Protein AF-X1D266-F1 (afdb_monomer_lite)

pLDDT: mean 90.54, std 11.39, range [48.31, 97.88]

Secondary structure (DSSP, 8-state):
---------EEEE--TTSTTEEEEEETTEEEEEEE-S-TTSPPPEEEEETTT--EE--EEEEEETTEEEEEEEB---TTSEEEEE-

Organism: NCBI:txid412755

Radius of gyration: 13.6 Å; chains: 1; bounding box: 26×28×47 Å

Sequence (86 aa):
VKGWQPLLSFNVDLDSTIGSVSRAVAGGRTTFTITHNLNTLDLIVQVFRLSDGRGINWRIDRTGVNTIEASRAGTVADGLFRILIK

Foldseek 3Di:
DPDPDPPQKDKDFQACPDPQWHWDDDPQKIKIKGFADPFPDDKDKWKAFPVPRDTDDFDWDDPDRGIIMTMDGHDDHGPTMMMMID

Structure (mmCIF, N/CA/C/O backbone):
data_AF-X1D266-F1
#
_entry.id   AF-X1D266-F1
#
loop_
_atom_site.group_PDB
_atom_site.id
_atom_site.type_symbol
_atom_site.label_atom_id
_atom_site.label_alt_id
_atom_site.label_comp_id
_atom_site.label_asym_id
_atom_site.label_entity_id
_atom_site.label_seq_id
_atom_site.pdbx_PDB_ins_code
_atom_site.Cartn_x
_atom_site.Cartn_y
_atom_site.Cartn_z
_atom_site.occupancy
_atom_site.B_iso_or_equiv
_atom_site.auth_seq_id
_atom_site.auth_comp_id
_atom_site.auth_asym_id
_atom_site.auth_atom_id
_atom_site.pdbx_PDB_model_num
ATOM 1 N N . VAL A 1 1 ? -3.322 18.973 33.474 1.00 48.66 1 VAL A N 1
ATOM 2 C CA . VAL A 1 1 ? -2.584 17.804 32.935 1.00 48.66 1 VAL A CA 1
ATOM 3 C C . VAL A 1 1 ? -2.502 17.959 31.426 1.00 48.66 1 VAL A C 1
ATOM 5 O O . VAL A 1 1 ? -3.542 18.012 30.785 1.00 48.66 1 VAL A O 1
ATOM 8 N N . LYS A 1 2 ? -1.301 18.145 30.866 1.00 48.31 2 LYS A N 1
ATOM 9 C CA . LYS A 1 2 ? -1.091 18.190 29.412 1.00 48.31 2 LYS A CA 1
ATOM 10 C C . LYS A 1 2 ? -1.324 16.770 28.899 1.00 48.31 2 LYS A C 1
ATOM 12 O O . LYS A 1 2 ? -0.510 15.895 29.173 1.00 48.31 2 LYS A O 1
ATOM 17 N N . GLY A 1 3 ? -2.487 16.534 28.294 1.00 53.66 3 GLY A N 1
ATOM 18 C CA . GLY A 1 3 ? -2.869 15.219 27.795 1.00 53.66 3 GLY A CA 1
ATOM 19 C C . GLY A 1 3 ? -1.805 14.702 26.835 1.00 53.66 3 GLY A C 1
ATOM 20 O O . GLY A 1 3 ? -1.456 15.380 25.870 1.00 53.66 3 GLY A O 1
ATOM 21 N N . TRP A 1 4 ? -1.270 13.521 27.127 1.00 55.94 4 TRP A N 1
ATOM 22 C CA . TRP A 1 4 ? -0.550 12.737 26.137 1.00 55.94 4 TRP A CA 1
ATOM 23 C C . TRP A 1 4 ? -1.538 12.431 25.015 1.00 55.94 4 TRP A C 1
ATOM 25 O O . TRP A 1 4 ? -2.480 11.669 25.216 1.00 55.94 4 TRP A O 1
ATOM 35 N N . GLN A 1 5 ? -1.363 13.058 23.856 1.00 60.97 5 GLN A N 1
ATOM 36 C CA . GLN A 1 5 ? -1.987 12.546 22.647 1.00 60.97 5 GLN A CA 1
ATOM 37 C C . GLN A 1 5 ? -1.053 11.461 22.107 1.00 60.97 5 GLN A C 1
ATOM 39 O O . GLN A 1 5 ? 0.123 11.759 21.878 1.00 60.97 5 GLN A O 1
ATOM 44 N N . PRO A 1 6 ? -1.516 10.207 21.957 1.00 60.00 6 PRO A N 1
ATOM 45 C CA . PRO A 1 6 ? -0.737 9.213 21.243 1.00 60.00 6 PRO A CA 1
ATOM 46 C C . PRO A 1 6 ? -0.430 9.768 19.852 1.00 60.00 6 PRO A C 1
ATOM 48 O O . PRO A 1 6 ? -1.281 10.409 19.234 1.00 60.00 6 PRO A O 1
ATOM 51 N N . LEU A 1 7 ? 0.788 9.544 19.361 1.00 59.25 7 LEU A N 1
ATOM 52 C CA . LEU A 1 7 ? 1.105 9.792 17.960 1.00 59.25 7 LEU A CA 1
ATOM 53 C C . LEU A 1 7 ? 0.245 8.823 17.134 1.00 59.25 7 LEU A C 1
ATOM 55 O O . LEU A 1 7 ? 0.620 7.674 16.938 1.00 59.25 7 LEU A O 1
ATOM 59 N N . LEU A 1 8 ? -0.935 9.273 16.698 1.00 74.25 8 LEU A N 1
ATOM 60 C CA . LEU A 1 8 ? -1.857 8.498 15.855 1.00 74.25 8 LEU A CA 1
ATOM 61 C C . LEU A 1 8 ? -1.323 8.324 14.428 1.00 74.25 8 LEU A C 1
ATOM 63 O O . LEU A 1 8 ? -1.929 7.633 13.618 1.00 74.25 8 LEU A O 1
ATOM 67 N N . SER A 1 9 ? -0.168 8.925 14.135 1.00 82.38 9 SER A N 1
ATOM 68 C CA . SER A 1 9 ? 0.497 8.833 12.852 1.00 82.38 9 SER A CA 1
ATOM 69 C C . SER A 1 9 ? 1.713 7.917 12.890 1.00 82.38 9 SER A C 1
ATOM 71 O O . SER A 1 9 ? 2.607 8.110 13.717 1.00 82.38 9 SER A O 1
ATOM 73 N N . PHE A 1 10 ? 1.817 7.020 11.918 1.00 88.31 10 PHE A N 1
ATOM 74 C CA . PHE A 1 10 ? 3.041 6.275 11.644 1.00 88.31 10 PHE A CA 1
ATOM 75 C C . PHE A 1 10 ? 3.262 6.157 10.140 1.00 88.31 10 PHE A C 1
ATOM 77 O O . PHE A 1 10 ? 2.348 6.336 9.331 1.00 88.31 10 PHE A O 1
ATOM 84 N N . ASN A 1 11 ? 4.506 5.883 9.767 1.00 91.00 11 ASN A N 1
ATOM 85 C CA . ASN A 1 11 ? 4.863 5.632 8.386 1.00 91.00 11 ASN A CA 1
ATOM 86 C C . ASN A 1 11 ? 5.302 4.185 8.190 1.00 91.00 11 ASN A C 1
ATOM 88 O O . ASN A 1 11 ? 5.797 3.545 9.115 1.00 91.00 11 ASN A O 1
ATOM 92 N N . VAL A 1 12 ? 5.083 3.684 6.981 1.00 92.06 12 VAL A N 1
ATOM 93 C CA . VAL A 1 12 ? 5.504 2.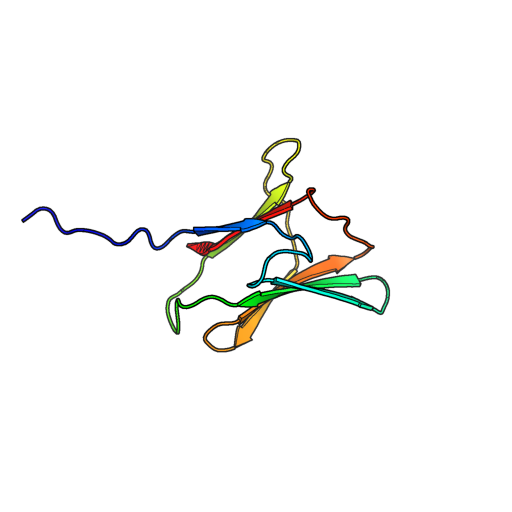349 6.569 1.00 92.06 12 VAL A CA 1
ATOM 94 C C . VAL A 1 12 ? 6.140 2.456 5.194 1.00 92.06 12 VAL A C 1
ATOM 96 O O . VAL A 1 12 ? 5.561 3.050 4.280 1.00 92.06 12 VAL A O 1
ATOM 99 N N . ASP A 1 13 ? 7.339 1.908 5.042 1.00 93.56 13 ASP A N 1
ATOM 100 C CA . ASP A 1 13 ? 7.966 1.788 3.730 1.00 93.56 13 ASP A CA 1
ATOM 101 C C . ASP A 1 13 ? 7.222 0.729 2.912 1.00 93.56 13 ASP A C 1
ATOM 103 O O . ASP A 1 13 ? 6.920 -0.356 3.408 1.00 93.56 13 ASP A O 1
ATOM 107 N N . LEU A 1 14 ? 6.880 1.060 1.662 1.00 92.50 14 LEU A N 1
ATOM 108 C CA . LEU A 1 14 ? 6.222 0.129 0.743 1.00 92.50 14 LEU A CA 1
ATOM 109 C C . LEU A 1 14 ? 7.277 -0.793 0.135 1.00 92.50 14 LEU A C 1
AT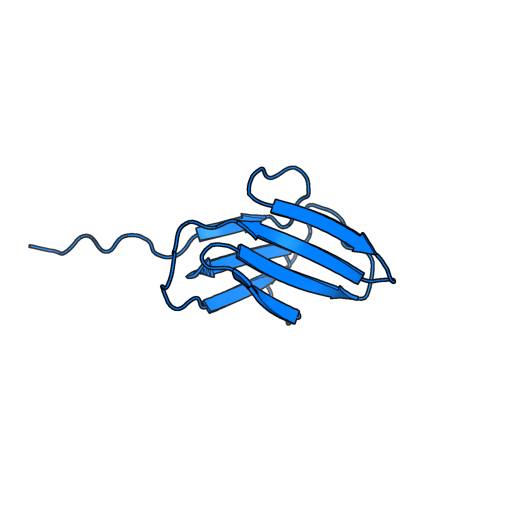OM 111 O O . LEU A 1 14 ? 7.635 -0.688 -1.038 1.00 92.50 14 LEU A O 1
ATOM 115 N N . ASP A 1 15 ? 7.792 -1.663 0.992 1.00 90.19 15 ASP A N 1
ATOM 116 C CA . ASP A 1 15 ? 8.851 -2.618 0.718 1.00 90.19 15 ASP A CA 1
ATOM 117 C C . ASP A 1 15 ? 8.378 -4.013 1.141 1.00 90.19 15 ASP A C 1
ATOM 119 O O . ASP A 1 15 ? 7.787 -4.193 2.207 1.00 90.19 15 ASP A O 1
ATOM 123 N N . SER A 1 16 ? 8.617 -5.007 0.287 1.00 79.50 16 SER A N 1
ATOM 124 C CA . SER A 1 16 ? 8.218 -6.397 0.540 1.00 79.50 16 SER A CA 1
ATOM 125 C C . SER A 1 16 ? 8.894 -7.069 1.742 1.00 79.50 16 SER A C 1
ATOM 127 O O . SER A 1 16 ? 8.474 -8.153 2.138 1.00 79.50 16 SER A O 1
ATOM 129 N N . THR A 1 17 ? 9.922 -6.452 2.322 1.00 84.62 17 THR A N 1
ATOM 130 C CA . THR A 1 17 ? 10.652 -6.970 3.489 1.00 84.62 17 THR A CA 1
ATOM 131 C C . THR A 1 17 ? 10.081 -6.506 4.834 1.00 84.62 17 THR A C 1
ATOM 133 O O . THR A 1 17 ? 10.489 -7.007 5.884 1.00 84.62 17 THR A O 1
ATOM 136 N N . ILE A 1 18 ? 9.120 -5.578 4.833 1.00 86.94 18 ILE A N 1
ATOM 137 C CA . ILE A 1 18 ? 8.510 -5.045 6.055 1.00 86.94 18 ILE A CA 1
ATOM 138 C C . ILE A 1 18 ? 7.389 -5.969 6.532 1.00 86.94 18 ILE A C 1
ATOM 140 O O . ILE A 1 18 ? 6.422 -6.200 5.819 1.00 86.94 18 ILE A O 1
ATOM 144 N N . GLY A 1 19 ? 7.463 -6.450 7.776 1.00 87.31 19 GLY A N 1
ATOM 145 C CA . GLY A 1 19 ? 6.526 -7.461 8.293 1.00 87.31 19 GLY A CA 1
ATOM 146 C C . GLY A 1 19 ? 5.045 -7.048 8.334 1.00 87.31 19 GLY A C 1
ATOM 147 O O . GLY A 1 19 ? 4.175 -7.912 8.314 1.00 87.31 19 GLY A O 1
ATOM 148 N N . SER A 1 20 ? 4.736 -5.749 8.369 1.00 90.06 20 SER A N 1
ATOM 149 C CA . SER A 1 20 ? 3.359 -5.234 8.288 1.00 90.06 20 SER A CA 1
ATOM 150 C C . SER A 1 20 ? 2.862 -5.022 6.853 1.00 90.06 20 SER A C 1
ATOM 152 O O . SER A 1 20 ? 1.732 -4.566 6.669 1.00 90.06 20 SER A O 1
ATOM 154 N N . VAL A 1 21 ? 3.681 -5.335 5.846 1.00 95.31 21 VAL A N 1
ATOM 155 C CA . VAL A 1 21 ? 3.407 -5.101 4.428 1.00 95.31 21 VAL A CA 1
ATOM 156 C C . VAL A 1 21 ? 3.552 -6.401 3.648 1.00 95.31 21 VAL A C 1
ATOM 158 O O . VAL A 1 21 ? 4.584 -7.060 3.686 1.00 95.31 21 VAL A O 1
ATOM 161 N N . SER A 1 22 ? 2.541 -6.736 2.853 1.00 95.25 22 SER A N 1
ATOM 162 C CA . SER A 1 22 ? 2.676 -7.742 1.799 1.00 95.25 22 SER A CA 1
ATOM 163 C C . SER A 1 22 ? 2.513 -7.093 0.432 1.00 95.25 22 SER A C 1
ATOM 165 O O . SER A 1 22 ? 1.609 -6.282 0.236 1.00 95.25 22 SER A O 1
ATOM 167 N N . ARG A 1 23 ? 3.358 -7.472 -0.533 1.00 95.69 23 ARG A N 1
ATOM 168 C CA . ARG A 1 23 ? 3.284 -7.005 -1.925 1.00 95.69 23 ARG A CA 1
ATOM 169 C C . ARG A 1 23 ? 2.820 -8.129 -2.843 1.00 95.69 23 ARG A C 1
ATOM 171 O O . ARG A 1 23 ? 3.418 -9.200 -2.854 1.00 95.69 23 ARG A O 1
ATOM 178 N N . ALA A 1 24 ? 1.838 -7.838 -3.688 1.00 95.81 24 ALA A N 1
ATOM 179 C CA . ALA A 1 24 ? 1.431 -8.689 -4.798 1.00 95.81 24 ALA A CA 1
ATOM 180 C C . ALA A 1 24 ? 1.545 -7.932 -6.127 1.00 95.81 24 ALA A C 1
ATOM 182 O O . ALA A 1 24 ? 1.217 -6.746 -6.211 1.00 95.81 24 ALA A O 1
ATOM 183 N N . VAL A 1 25 ? 1.991 -8.627 -7.175 1.00 95.88 25 VAL A N 1
ATOM 184 C CA . VAL A 1 25 ? 1.998 -8.115 -8.552 1.00 95.88 25 VAL A CA 1
ATOM 185 C C . VAL A 1 25 ? 1.161 -9.054 -9.409 1.00 95.88 25 VAL A C 1
ATOM 187 O O . VAL A 1 25 ? 1.542 -10.198 -9.635 1.00 95.88 25 VAL A O 1
ATOM 190 N N . ALA A 1 26 ? 0.008 -8.578 -9.874 1.00 95.62 26 ALA A N 1
ATOM 191 C CA . ALA A 1 26 ? -0.919 -9.354 -10.692 1.00 95.62 26 ALA A CA 1
ATOM 192 C C . ALA A 1 26 ? -1.689 -8.434 -11.646 1.00 95.62 26 ALA A C 1
ATOM 194 O O . ALA A 1 26 ? -1.971 -7.282 -11.318 1.00 95.62 26 ALA A O 1
ATOM 195 N N . GLY A 1 27 ? -2.006 -8.919 -12.851 1.00 94.69 27 GLY A N 1
ATOM 196 C CA . GLY A 1 27 ? -2.804 -8.160 -13.825 1.00 94.69 27 GLY A CA 1
ATOM 197 C C . GLY A 1 27 ? -2.220 -6.786 -14.194 1.00 94.69 27 GLY A C 1
ATOM 198 O O . GLY A 1 27 ? -2.971 -5.844 -14.426 1.00 94.69 27 GLY A O 1
ATOM 199 N N . GLY A 1 28 ? -0.888 -6.639 -14.183 1.00 95.56 28 GLY A N 1
ATOM 200 C CA . GLY A 1 28 ? -0.215 -5.365 -14.472 1.00 95.56 28 GLY A CA 1
ATOM 201 C C . GLY A 1 28 ? -0.350 -4.304 -13.372 1.00 95.56 28 GLY A C 1
ATOM 202 O O . GLY A 1 28 ? -0.145 -3.119 -13.636 1.00 95.56 28 GLY A O 1
ATOM 203 N N . ARG A 1 29 ? -0.698 -4.702 -12.145 1.00 96.56 29 ARG A N 1
ATOM 204 C CA . ARG A 1 29 ? -0.855 -3.830 -10.976 1.00 96.56 29 ARG A CA 1
ATOM 205 C C . ARG A 1 29 ? 0.007 -4.335 -9.828 1.00 96.56 29 ARG A C 1
ATOM 207 O O . ARG A 1 29 ? 0.068 -5.538 -9.589 1.00 96.56 29 ARG A O 1
ATOM 214 N N . THR A 1 30 ? 0.629 -3.407 -9.106 1.00 97.62 30 THR A N 1
ATOM 215 C CA . THR A 1 30 ? 1.201 -3.699 -7.790 1.00 97.62 30 THR A CA 1
ATOM 216 C C . THR A 1 30 ? 0.204 -3.286 -6.720 1.00 97.62 30 THR A C 1
ATOM 218 O O . THR A 1 30 ? -0.268 -2.144 -6.733 1.00 97.62 30 THR A O 1
ATOM 221 N N . THR A 1 31 ? -0.083 -4.199 -5.800 1.00 97.38 31 THR A N 1
ATOM 222 C CA . THR A 1 31 ? -0.894 -3.962 -4.606 1.00 97.38 31 THR A CA 1
ATOM 223 C C . THR A 1 31 ? -0.042 -4.234 -3.377 1.00 97.38 31 THR A C 1
ATOM 225 O O . THR A 1 31 ? 0.580 -5.291 -3.268 1.00 97.38 31 THR A O 1
ATOM 228 N N . PHE A 1 32 ? -0.013 -3.273 -2.461 1.00 97.44 32 PHE A N 1
ATOM 229 C CA . PHE A 1 32 ? 0.517 -3.447 -1.119 1.00 97.44 32 PHE A CA 1
ATOM 230 C C . PHE A 1 32 ? -0.657 -3.556 -0.159 1.00 97.44 32 PHE A C 1
ATOM 232 O O . PHE A 1 32 ? -1.494 -2.655 -0.123 1.00 97.44 32 PHE A O 1
ATOM 239 N N . THR A 1 33 ? -0.702 -4.627 0.619 1.00 96.81 33 THR A N 1
ATOM 240 C CA . THR A 1 33 ? -1.615 -4.763 1.754 1.00 96.81 33 THR A CA 1
ATOM 241 C C . THR A 1 33 ? -0.840 -4.393 3.006 1.00 96.81 33 THR A C 1
ATOM 243 O O . THR A 1 33 ? 0.214 -4.971 3.275 1.00 96.81 33 THR A O 1
ATOM 246 N N . ILE A 1 34 ? -1.339 -3.411 3.750 1.00 96.00 34 ILE A N 1
ATOM 247 C CA . ILE A 1 34 ? -0.709 -2.893 4.962 1.00 96.00 34 ILE A CA 1
ATOM 248 C C . ILE A 1 34 ? -1.605 -3.234 6.145 1.00 96.00 34 ILE A C 1
ATOM 250 O O . ILE A 1 34 ? -2.778 -2.854 6.167 1.00 96.00 34 ILE A O 1
ATOM 254 N N . THR A 1 35 ? -1.042 -3.932 7.130 1.00 94.81 35 THR A N 1
ATOM 255 C CA . THR A 1 35 ? -1.708 -4.217 8.404 1.00 94.81 35 THR A CA 1
ATOM 256 C C . THR A 1 35 ? -1.363 -3.135 9.424 1.00 94.81 35 THR A C 1
ATOM 258 O O . THR A 1 35 ? -0.194 -2.805 9.629 1.00 94.81 35 THR A O 1
ATOM 261 N N . HIS A 1 36 ? -2.382 -2.584 10.074 1.00 90.88 36 HIS A N 1
ATOM 262 C CA . HIS A 1 36 ? -2.282 -1.561 11.112 1.00 90.88 36 HIS A CA 1
ATOM 263 C C . HIS A 1 36 ? -3.120 -1.943 12.335 1.00 90.88 36 HIS A C 1
ATOM 265 O O . HIS A 1 36 ? -3.954 -2.824 12.246 1.00 90.88 36 HIS A O 1
ATOM 271 N N . ASN A 1 37 ? -2.969 -1.248 13.464 1.00 90.75 37 ASN A N 1
ATOM 272 C CA . ASN A 1 37 ? -3.714 -1.541 14.704 1.00 90.75 37 ASN A CA 1
ATOM 273 C C . ASN A 1 37 ? -4.585 -0.362 15.172 1.00 90.75 37 ASN A C 1
ATOM 275 O O . ASN A 1 37 ? -4.749 -0.126 16.366 1.00 90.75 37 ASN A O 1
ATOM 279 N N . LEU A 1 38 ? -5.103 0.416 14.220 1.00 90.62 38 LEU A N 1
ATOM 280 C CA . LEU A 1 38 ? -5.934 1.597 14.472 1.00 90.62 38 LEU A CA 1
ATOM 281 C C . LEU A 1 38 ? -7.442 1.293 14.556 1.00 90.62 38 LEU A C 1
ATOM 283 O O . LEU A 1 38 ? -8.222 2.177 14.894 1.00 90.62 38 LEU A O 1
ATOM 287 N N . ASN A 1 39 ? -7.860 0.047 14.321 1.00 90.00 39 ASN A N 1
ATOM 288 C CA . ASN A 1 39 ? -9.246 -0.410 14.387 1.00 90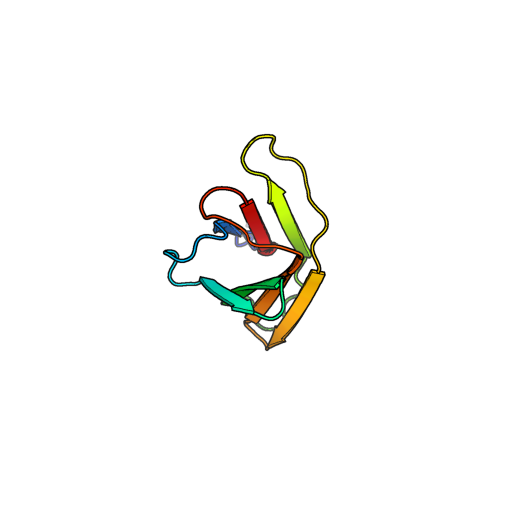.00 39 ASN A CA 1
ATOM 289 C C . ASN A 1 39 ? -10.206 0.494 13.592 1.00 90.00 39 ASN A C 1
ATOM 291 O O . ASN A 1 39 ? -9.963 0.828 12.439 1.00 90.00 39 ASN A O 1
ATOM 295 N N . THR A 1 40 ? -11.314 0.905 14.206 1.00 87.56 40 THR A N 1
ATOM 296 C CA . THR A 1 40 ? -12.362 1.706 13.569 1.00 87.56 40 THR A CA 1
ATOM 297 C C . THR A 1 40 ? -12.065 3.207 13.564 1.00 87.56 40 THR A C 1
ATOM 299 O O . THR A 1 40 ? -12.988 3.992 13.364 1.00 87.56 40 THR A O 1
ATOM 302 N N . LEU A 1 41 ? -10.824 3.629 13.838 1.00 88.62 41 LEU A N 1
ATOM 303 C CA . LEU A 1 41 ? -10.448 5.036 13.722 1.00 88.62 41 LEU A CA 1
ATOM 304 C C . LEU A 1 41 ? -10.506 5.489 12.261 1.00 88.62 41 LEU A C 1
ATOM 306 O O . LEU A 1 41 ? -10.202 4.735 11.333 1.00 88.62 41 LEU A O 1
ATOM 310 N N . ASP A 1 42 ? -10.869 6.753 12.061 1.00 88.38 42 ASP A N 1
ATOM 311 C CA . ASP A 1 42 ? -10.833 7.360 10.742 1.00 88.38 42 ASP A CA 1
ATOM 312 C C . ASP A 1 42 ? -9.397 7.649 10.323 1.00 88.38 42 ASP A C 1
ATOM 314 O O . ASP A 1 42 ? -8.693 8.434 10.946 1.00 88.38 42 ASP A O 1
ATOM 318 N N . LEU A 1 43 ? -8.985 7.001 9.238 1.00 89.81 43 LEU A N 1
ATOM 319 C CA . LEU A 1 43 ? -7.638 7.079 8.693 1.00 89.81 43 LEU A CA 1
ATOM 320 C C . LEU A 1 43 ? -7.556 8.081 7.551 1.00 89.81 43 LEU A C 1
ATOM 322 O O . LEU A 1 43 ? -8.337 8.000 6.593 1.00 89.81 43 LEU A O 1
ATOM 326 N N . ILE A 1 44 ? -6.521 8.910 7.581 1.00 91.69 44 ILE A N 1
ATOM 327 C CA . ILE A 1 44 ? -6.010 9.616 6.412 1.00 91.69 44 ILE A CA 1
ATOM 328 C C . ILE A 1 44 ? -4.762 8.881 5.928 1.00 91.69 44 ILE A C 1
ATOM 330 O O . ILE A 1 44 ? -3.766 8.767 6.640 1.00 91.69 44 ILE A O 1
ATOM 334 N N . VAL A 1 45 ? -4.810 8.414 4.682 1.00 94.44 45 VAL A N 1
ATOM 335 C CA . VAL A 1 45 ? -3.737 7.634 4.059 1.00 94.44 45 VAL A CA 1
ATOM 336 C C . VAL A 1 45 ? -3.114 8.439 2.926 1.00 94.44 45 VAL A C 1
ATOM 338 O O . VAL A 1 45 ? -3.815 8.911 2.032 1.00 94.44 45 VAL A O 1
ATOM 341 N N . GLN A 1 46 ? -1.793 8.605 2.956 1.00 95.94 46 GLN A N 1
ATOM 342 C CA . GLN A 1 46 ? -1.052 9.368 1.951 1.00 95.94 46 GLN A CA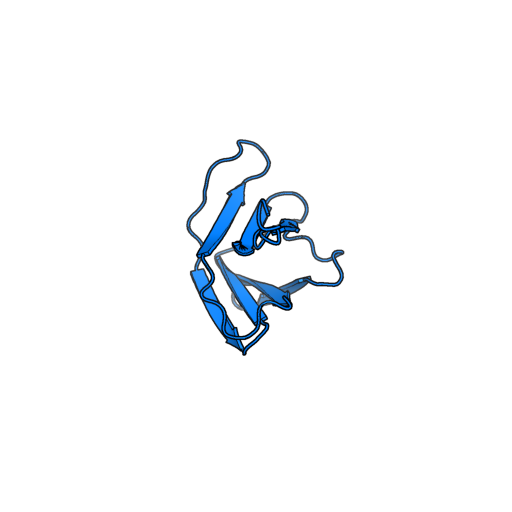 1
ATOM 343 C C . GLN A 1 46 ? 0.198 8.603 1.524 1.00 95.94 46 GLN A C 1
ATOM 345 O O . GLN A 1 46 ? 0.946 8.127 2.371 1.00 95.94 46 GLN A O 1
ATOM 350 N N . VAL A 1 47 ? 0.448 8.510 0.218 1.00 97.12 47 VAL A N 1
ATOM 351 C CA . VAL A 1 47 ? 1.659 7.880 -0.325 1.00 97.12 47 VAL A CA 1
ATOM 352 C C . VAL A 1 47 ? 2.634 8.962 -0.767 1.00 97.12 47 VAL A C 1
ATOM 354 O O . VAL A 1 47 ? 2.257 9.899 -1.468 1.00 97.12 47 VAL A O 1
ATOM 357 N N . PHE A 1 48 ? 3.897 8.812 -0.389 1.00 97.88 48 PHE A N 1
ATOM 358 C CA . PHE A 1 48 ? 4.987 9.715 -0.726 1.00 97.88 48 PHE A CA 1
ATOM 359 C C . PHE A 1 48 ? 6.052 8.984 -1.531 1.00 97.88 48 PHE A C 1
ATOM 361 O O . PHE A 1 48 ? 6.404 7.843 -1.226 1.00 97.88 48 PHE A O 1
ATOM 368 N N . ARG A 1 49 ? 6.588 9.652 -2.551 1.00 97.25 49 ARG A N 1
ATOM 369 C CA . ARG A 1 49 ? 7.799 9.205 -3.241 1.00 97.25 49 ARG A CA 1
ATOM 370 C C . ARG A 1 49 ? 9.016 9.579 -2.402 1.00 97.25 49 ARG A C 1
ATOM 372 O O . ARG A 1 49 ? 9.160 10.729 -1.999 1.00 97.25 49 ARG A O 1
ATOM 379 N N . LEU A 1 50 ? 9.907 8.621 -2.168 1.00 96.31 50 LEU A N 1
ATOM 380 C CA . LEU A 1 50 ? 11.065 8.831 -1.297 1.00 96.31 50 LEU A CA 1
ATOM 381 C C . LEU A 1 50 ? 12.129 9.745 -1.913 1.00 96.31 50 LEU A C 1
ATOM 383 O O . LEU A 1 50 ? 12.800 10.467 -1.186 1.00 96.31 50 LEU A O 1
ATOM 387 N N . SER A 1 51 ? 12.254 9.765 -3.242 1.00 96.94 51 SER A N 1
ATOM 388 C CA . SER A 1 51 ? 13.295 10.544 -3.925 1.00 96.94 51 SER A CA 1
ATOM 389 C C . SER A 1 51 ? 13.132 12.061 -3.789 1.00 96.94 51 SER A C 1
ATOM 391 O O . SER A 1 51 ? 14.120 12.783 -3.825 1.00 96.94 51 SER A O 1
ATOM 393 N N . ASP A 1 52 ? 11.894 12.552 -3.707 1.00 96.00 52 ASP A N 1
ATOM 394 C CA . ASP A 1 52 ? 11.576 13.987 -3.735 1.00 96.00 52 ASP A CA 1
ATOM 395 C C . ASP A 1 52 ? 10.554 14.413 -2.666 1.00 96.00 52 ASP A C 1
ATOM 397 O O . ASP A 1 52 ? 10.183 15.585 -2.598 1.00 96.00 52 ASP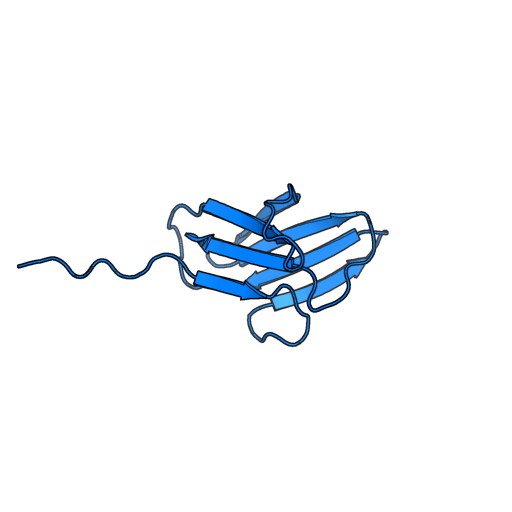 A O 1
ATOM 401 N N . GLY A 1 53 ? 10.079 13.475 -1.841 1.00 94.81 53 GLY A N 1
ATOM 402 C CA . GLY A 1 53 ? 9.102 13.725 -0.783 1.00 94.81 53 GLY A CA 1
ATOM 403 C C . GLY A 1 53 ? 7.714 14.122 -1.288 1.00 94.81 53 GLY A C 1
ATOM 404 O O . GLY A 1 53 ? 6.885 14.568 -0.494 1.00 94.81 53 GLY A O 1
ATOM 405 N N . ARG A 1 54 ? 7.425 14.001 -2.591 1.00 97.31 54 ARG A N 1
ATOM 406 C CA . ARG A 1 54 ? 6.138 14.434 -3.145 1.00 97.31 54 ARG A CA 1
ATOM 407 C C . ARG A 1 54 ? 5.043 13.417 -2.860 1.00 97.31 54 ARG A C 1
ATOM 409 O O . ARG A 1 54 ? 5.242 12.210 -3.006 1.00 97.31 54 ARG A O 1
ATOM 416 N N . GLY A 1 55 ? 3.865 13.928 -2.508 1.00 96.88 55 GLY A N 1
ATOM 417 C CA . GLY A 1 55 ? 2.646 13.133 -2.419 1.00 96.88 55 GLY A CA 1
ATOM 418 C C . GLY A 1 55 ? 2.236 12.623 -3.799 1.00 96.88 55 GLY A C 1
ATOM 419 O O . GLY A 1 55 ? 2.211 13.388 -4.764 1.00 96.88 55 GLY A O 1
ATOM 420 N N . ILE A 1 56 ? 1.928 11.333 -3.894 1.00 96.56 56 ILE A N 1
ATOM 421 C CA . ILE A 1 56 ? 1.508 10.674 -5.129 1.00 96.56 56 ILE A CA 1
ATOM 422 C C . ILE A 1 56 ? 0.131 10.064 -4.913 1.00 96.56 56 ILE A C 1
ATOM 424 O O . ILE A 1 56 ? -0.099 9.340 -3.946 1.00 96.56 56 ILE A O 1
ATOM 428 N N . ASN A 1 57 ? -0.771 10.305 -5.860 1.00 95.25 57 ASN A N 1
ATOM 429 C CA . ASN A 1 57 ? -2.096 9.706 -5.828 1.00 95.25 57 ASN A CA 1
ATOM 430 C C . ASN A 1 57 ? -2.012 8.230 -6.210 1.00 95.25 57 ASN A C 1
ATOM 432 O O . ASN A 1 57 ? -1.573 7.876 -7.305 1.00 95.25 57 ASN A O 1
ATOM 436 N N . TRP A 1 58 ? -2.428 7.380 -5.281 1.00 97.12 58 TRP A N 1
ATOM 437 C CA . TRP A 1 58 ? -2.594 5.945 -5.468 1.00 97.12 58 TRP A CA 1
ATOM 438 C C . TRP A 1 58 ? -4.050 5.591 -5.208 1.00 97.12 58 TRP A C 1
ATOM 440 O O . TRP A 1 58 ? -4.775 6.342 -4.553 1.00 97.12 58 TRP A O 1
ATOM 450 N N . ARG A 1 59 ? -4.480 4.434 -5.709 1.00 97.19 59 ARG A N 1
ATOM 451 C CA . ARG A 1 59 ? -5.753 3.870 -5.278 1.00 97.19 59 ARG A CA 1
ATOM 452 C C . ARG A 1 59 ? -5.570 3.334 -3.861 1.00 97.19 59 ARG A C 1
ATOM 454 O O . ARG A 1 59 ? -4.654 2.542 -3.648 1.00 97.19 59 ARG A O 1
ATOM 461 N N . ILE A 1 60 ? -6.430 3.768 -2.945 1.00 97.06 60 ILE A N 1
ATOM 462 C CA . ILE A 1 60 ? -6.452 3.318 -1.554 1.00 97.06 60 ILE A CA 1
ATOM 463 C C . ILE A 1 60 ? -7.829 2.728 -1.259 1.00 97.06 60 ILE A C 1
ATOM 465 O O . ILE A 1 60 ? -8.833 3.413 -1.446 1.00 97.06 60 ILE A O 1
ATOM 469 N N . ASP A 1 61 ? -7.870 1.493 -0.770 1.00 96.69 61 ASP A N 1
ATOM 470 C CA . ASP A 1 61 ? -9.092 0.824 -0.325 1.00 96.69 61 ASP A CA 1
ATOM 471 C C . ASP A 1 61 ? -8.912 0.353 1.130 1.00 96.69 61 ASP A C 1
ATOM 473 O O . ASP A 1 61 ? -7.860 -0.173 1.495 1.00 96.69 61 ASP A O 1
ATOM 477 N N . ARG A 1 62 ? -9.927 0.533 1.985 1.00 93.88 62 ARG A N 1
ATOM 478 C CA . ARG A 1 62 ? -9.960 -0.103 3.314 1.00 93.88 62 ARG A CA 1
ATOM 479 C C . ARG A 1 62 ? -10.556 -1.496 3.148 1.00 93.88 62 ARG A C 1
ATOM 481 O O . ARG A 1 62 ? -11.731 -1.622 2.817 1.00 93.88 62 ARG A O 1
ATOM 488 N N . THR A 1 63 ? -9.751 -2.529 3.356 1.00 95.62 63 THR A N 1
ATOM 489 C CA . THR A 1 63 ? -10.146 -3.927 3.113 1.00 95.62 63 THR A CA 1
ATOM 490 C C . THR A 1 63 ? -10.587 -4.659 4.375 1.00 95.62 63 THR A C 1
ATOM 492 O O . THR A 1 63 ? -11.151 -5.746 4.296 1.00 95.62 63 THR A O 1
ATOM 495 N N . GLY A 1 64 ? -10.355 -4.069 5.546 1.00 94.12 64 GLY A N 1
ATOM 496 C CA . GLY A 1 64 ? -10.774 -4.609 6.831 1.00 94.12 64 GLY A CA 1
ATOM 497 C C . GLY A 1 64 ? -10.588 -3.597 7.956 1.00 94.12 64 GLY A C 1
ATOM 498 O O . GLY A 1 64 ? -10.139 -2.476 7.733 1.00 94.12 64 GLY A O 1
ATOM 499 N N . VAL A 1 65 ? -10.909 -4.011 9.185 1.00 94.50 65 VAL A N 1
ATOM 500 C CA . VAL A 1 65 ? -10.781 -3.167 10.391 1.00 94.50 65 VAL A CA 1
ATOM 501 C C . VAL A 1 65 ? -9.345 -2.687 10.604 1.00 94.50 65 VAL A C 1
ATOM 503 O O . VAL A 1 65 ? -9.119 -1.598 11.107 1.00 94.50 65 VAL A O 1
ATOM 506 N N . ASN A 1 66 ? -8.372 -3.508 10.225 1.00 94.69 66 ASN A N 1
ATOM 507 C CA . ASN A 1 66 ? -6.959 -3.276 10.486 1.00 94.69 66 ASN A CA 1
ATOM 508 C C . ASN A 1 66 ? -6.102 -3.419 9.225 1.00 94.69 66 ASN A C 1
ATOM 510 O O . ASN A 1 66 ? -4.897 -3.638 9.312 1.00 94.69 66 ASN A O 1
ATOM 514 N N . THR A 1 67 ? -6.723 -3.340 8.045 1.00 95.62 67 THR A N 1
ATOM 515 C CA . THR A 1 67 ? -6.032 -3.543 6.773 1.00 95.62 67 THR A CA 1
ATOM 516 C C . THR A 1 67 ? -6.461 -2.530 5.726 1.00 95.62 67 THR A C 1
ATOM 518 O O . THR A 1 67 ? -7.649 -2.252 5.530 1.00 95.62 67 THR A O 1
ATOM 521 N N . ILE A 1 68 ? -5.465 -2.010 5.017 1.00 96.69 68 ILE A N 1
ATOM 522 C CA . ILE A 1 68 ? -5.651 -1.178 3.833 1.00 96.69 68 ILE A CA 1
ATOM 523 C C . ILE A 1 68 ? -4.892 -1.777 2.657 1.00 96.69 68 ILE A C 1
ATOM 525 O O . ILE A 1 68 ? -3.847 -2.406 2.829 1.00 96.69 68 ILE A O 1
ATOM 529 N N . GLU A 1 69 ? -5.382 -1.507 1.457 1.00 97.12 69 GLU A N 1
ATOM 530 C CA . GLU A 1 69 ? -4.673 -1.763 0.215 1.00 97.12 69 GLU A CA 1
ATOM 531 C C . GLU A 1 69 ? -4.293 -0.451 -0.459 1.00 97.12 69 GLU A C 1
ATOM 533 O O . GLU A 1 69 ? -5.125 0.434 -0.652 1.00 97.12 69 GLU A O 1
ATOM 538 N N . ALA A 1 70 ? -3.026 -0.344 -0.852 1.00 97.38 70 ALA A N 1
ATOM 539 C CA . ALA A 1 70 ? -2.517 0.716 -1.706 1.00 97.38 70 ALA A CA 1
ATOM 540 C C . ALA A 1 70 ? -2.070 0.112 -3.038 1.00 97.38 70 ALA A C 1
ATOM 542 O O . ALA A 1 70 ? -1.193 -0.754 -3.069 1.00 97.38 70 ALA A O 1
ATOM 543 N N . SER A 1 71 ? -2.645 0.564 -4.155 1.00 97.69 71 SER A N 1
ATOM 544 C CA . SER A 1 71 ? -2.327 -0.000 -5.469 1.00 97.69 71 SER A CA 1
ATOM 545 C C . SER A 1 71 ? -2.121 1.032 -6.574 1.00 97.69 71 SER A C 1
ATOM 547 O O . SER A 1 71 ? -2.725 2.111 -6.598 1.00 97.69 71 SER A O 1
ATOM 549 N N . ARG A 1 72 ? -1.284 0.664 -7.551 1.00 97.19 72 ARG A N 1
ATOM 550 C CA . ARG A 1 72 ? -1.118 1.393 -8.818 1.00 97.19 72 ARG A CA 1
ATOM 551 C C . ARG A 1 72 ? -0.795 0.457 -9.974 1.00 97.19 72 ARG A C 1
ATOM 553 O O . ARG A 1 72 ? -0.291 -0.647 -9.781 1.00 97.19 72 ARG A O 1
ATOM 560 N N . ALA A 1 73 ? -1.042 0.942 -11.187 1.00 97.50 73 ALA A N 1
ATOM 561 C CA . ALA A 1 73 ? -0.596 0.271 -12.399 1.00 97.50 73 ALA A CA 1
ATOM 562 C C . ALA A 1 73 ? 0.940 0.219 -12.484 1.00 97.50 73 ALA A C 1
ATOM 564 O O . ALA A 1 73 ? 1.643 1.153 -12.071 1.00 97.50 73 ALA A O 1
ATOM 565 N N . GLY A 1 74 ? 1.426 -0.871 -13.073 1.00 96.00 74 GLY A N 1
ATOM 566 C CA . GLY A 1 74 ? 2.835 -1.192 -13.233 1.00 96.00 74 GLY A CA 1
ATOM 567 C C . GLY A 1 74 ? 3.450 -1.887 -12.020 1.00 96.00 74 GLY A C 1
ATOM 568 O O . GLY A 1 74 ? 2.860 -1.974 -10.939 1.00 96.00 74 GLY A O 1
ATOM 569 N N . THR A 1 75 ? 4.671 -2.372 -12.224 1.00 93.88 75 THR A N 1
ATOM 570 C CA . THR A 1 75 ? 5.518 -2.927 -11.166 1.00 93.88 75 THR A CA 1
ATOM 571 C C . THR A 1 75 ? 6.107 -1.798 -10.321 1.00 93.88 75 THR A C 1
ATOM 573 O O . THR A 1 75 ? 6.538 -0.772 -10.853 1.00 93.88 75 THR A O 1
ATOM 576 N N . VAL A 1 76 ? 6.143 -1.987 -9.004 1.00 95.38 76 VAL A N 1
ATOM 577 C CA . VAL A 1 76 ? 6.778 -1.067 -8.054 1.00 95.38 76 VAL A CA 1
ATOM 578 C C . VAL A 1 76 ? 7.916 -1.790 -7.343 1.00 95.38 76 VAL A C 1
ATOM 580 O O . VAL A 1 76 ? 7.680 -2.771 -6.636 1.00 95.38 76 VAL A O 1
ATOM 583 N N . ALA A 1 77 ? 9.138 -1.294 -7.541 1.00 93.56 77 ALA A N 1
ATOM 584 C CA . ALA A 1 77 ? 10.314 -1.765 -6.820 1.00 93.56 77 ALA A CA 1
ATOM 585 C C . ALA A 1 77 ? 10.316 -1.263 -5.369 1.00 93.56 77 ALA A C 1
ATOM 587 O O . ALA A 1 77 ? 9.665 -0.266 -5.041 1.00 93.56 77 ALA A O 1
ATOM 588 N N . ASP A 1 78 ? 11.066 -1.964 -4.527 1.00 93.31 78 ASP A N 1
ATOM 589 C CA . ASP A 1 78 ? 11.281 -1.593 -3.131 1.00 93.31 78 ASP A CA 1
ATOM 5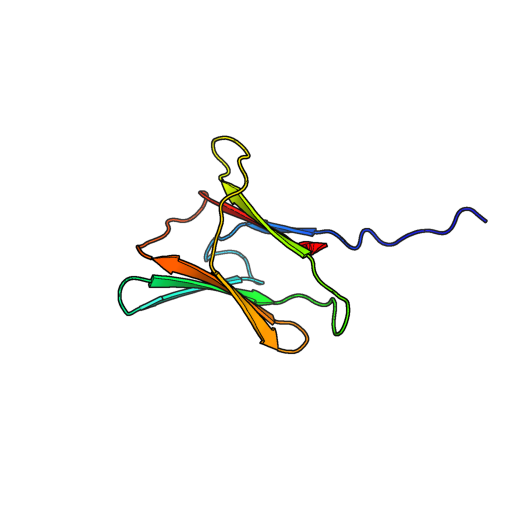90 C C . ASP A 1 78 ? 12.049 -0.264 -3.007 1.00 93.31 78 ASP A C 1
ATOM 592 O O . ASP A 1 78 ? 12.708 0.188 -3.948 1.00 93.31 78 ASP A O 1
ATOM 596 N N . GLY A 1 79 ? 11.935 0.395 -1.850 1.00 93.69 79 GLY A N 1
ATOM 597 C CA . GLY A 1 79 ? 12.678 1.626 -1.549 1.00 93.69 79 GLY A CA 1
ATOM 598 C C . GLY A 1 79 ? 12.258 2.871 -2.343 1.00 93.69 79 GLY A C 1
ATOM 599 O O . GLY A 1 79 ? 12.964 3.877 -2.330 1.00 93.69 79 GLY A O 1
ATOM 600 N N . LEU A 1 80 ? 11.114 2.841 -3.036 1.00 96.12 80 LEU A N 1
ATOM 601 C CA . LEU A 1 80 ? 10.644 3.975 -3.844 1.00 96.12 80 LEU A CA 1
ATOM 602 C C . LEU A 1 80 ? 9.581 4.833 -3.152 1.00 96.12 80 LEU A C 1
ATOM 604 O O . LEU A 1 80 ? 9.480 6.034 -3.429 1.00 96.12 80 LEU A O 1
ATOM 608 N N . PHE A 1 81 ? 8.763 4.226 -2.292 1.00 97.38 81 PHE A N 1
ATOM 609 C CA . PHE A 1 81 ? 7.579 4.864 -1.729 1.00 97.38 81 PHE A CA 1
ATOM 610 C C . PHE A 1 81 ? 7.391 4.534 -0.252 1.00 97.38 81 PHE A C 1
ATOM 612 O O . PHE A 1 81 ? 7.764 3.463 0.220 1.00 97.38 81 PHE A O 1
ATOM 619 N N . ARG A 1 82 ? 6.737 5.457 0.447 1.00 96.44 82 ARG A N 1
ATOM 620 C CA . ARG A 1 82 ? 6.334 5.335 1.846 1.00 96.44 82 ARG A CA 1
ATOM 621 C C . ARG A 1 82 ? 4.886 5.753 1.993 1.00 96.44 82 ARG A C 1
ATOM 623 O O . ARG A 1 82 ? 4.459 6.721 1.366 1.00 96.44 82 ARG A O 1
ATOM 630 N N . ILE A 1 83 ? 4.146 5.054 2.836 1.00 95.56 83 ILE A N 1
ATOM 631 C CA . ILE A 1 83 ? 2.787 5.428 3.210 1.00 95.56 83 ILE A CA 1
ATOM 632 C C . ILE A 1 83 ? 2.799 6.070 4.596 1.00 95.56 83 ILE A C 1
ATOM 634 O O . ILE A 1 83 ? 3.506 5.619 5.494 1.00 95.56 83 ILE A O 1
ATOM 638 N N . LEU A 1 84 ? 2.044 7.150 4.754 1.00 94.50 84 LEU A N 1
ATOM 639 C CA . LEU A 1 84 ? 1.723 7.783 6.026 1.00 94.50 84 LEU A CA 1
ATOM 640 C C . LEU A 1 84 ? 0.264 7.468 6.342 1.00 94.50 84 LEU A C 1
ATOM 642 O O . LEU A 1 84 ? -0.609 7.715 5.508 1.00 94.50 84 LEU A O 1
ATOM 646 N N . ILE A 1 85 ? 0.021 6.961 7.544 1.00 92.12 85 ILE A N 1
ATOM 647 C CA . ILE A 1 85 ? -1.313 6.710 8.093 1.00 92.12 85 ILE A CA 1
ATOM 648 C C . ILE A 1 85 ? -1.435 7.578 9.343 1.00 92.12 85 ILE A C 1
ATOM 650 O O . ILE A 1 85 ? -0.503 7.568 10.145 1.00 92.12 85 ILE A O 1
ATOM 654 N N . LYS A 1 86 ? -2.516 8.352 9.474 1.00 87.75 86 LYS A N 1
ATOM 655 C CA . LYS A 1 86 ? -2.808 9.238 10.615 1.00 87.75 86 LYS A CA 1
ATOM 656 C C . LYS A 1 86 ? -4.298 9.305 10.916 1.00 87.75 86 LYS A C 1
ATOM 658 O O . LYS A 1 86 ? -5.074 9.040 9.966 1.00 87.75 86 LYS A O 1
#